Protein AF-A0A0P1BMW6-F1 (afdb_monomer_lite)

Radius of gyration: 20.4 Å; chains: 1; bounding box: 78×38×34 Å

Foldseek 3Di:
DDPDDDDPPDPDDPPPPDPVVLDDDPPDDPQKFKWKQLQWPPPQLQQALVSVLVQQQVLLCVVAVDDDWPFDWAFSDDPDRRTGMTTGFTWYADPVGDIDTCRVVSCCPRGNTDGDD

Secondary structure (DSSP, 8-state):
----------------------PPPTT--TT-EEEEGGG-SSTTTTS-HHHHHHHHHHHHHHH--SS-EEEEEEEEEEEETTEEEEEEEEEEE-TTS-EEE-HHHIIIIII-PEE--

Structure (mmCIF, N/CA/C/O backbone):
data_AF-A0A0P1BMW6-F1
#
_entry.id   AF-A0A0P1BMW6-F1
#
loop_
_atom_site.group_PDB
_atom_site.id
_atom_site.type_symbol
_atom_site.label_atom_id
_atom_site.label_alt_id
_atom_site.label_comp_id
_atom_site.label_asym_id
_atom_site.label_entity_id
_atom_site.label_seq_id
_atom_site.pdbx_PDB_ins_code
_atom_site.Cartn_x
_atom_site.Cartn_y
_atom_site.Cartn_z
_atom_site.occupancy
_atom_site.B_iso_or_equiv
_atom_site.auth_seq_id
_atom_site.auth_comp_id
_atom_site.auth_asym_id
_atom_site.auth_atom_id
_atom_site.pdbx_PDB_model_num
ATOM 1 N N . MET A 1 1 ? 59.951 -27.452 -7.458 1.00 38.84 1 MET A N 1
ATOM 2 C CA . MET A 1 1 ? 59.338 -26.716 -6.331 1.00 38.84 1 ME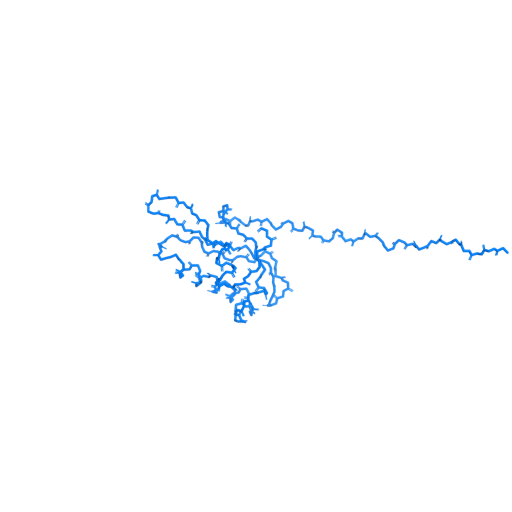T A CA 1
ATOM 3 C C . MET A 1 1 ? 57.899 -26.425 -6.717 1.00 38.84 1 MET A C 1
ATOM 5 O O . MET A 1 1 ? 57.675 -25.921 -7.809 1.00 38.84 1 MET A O 1
ATOM 9 N N . VAL A 1 2 ? 56.946 -26.876 -5.904 1.00 35.75 2 VAL A N 1
ATOM 10 C CA . VAL A 1 2 ? 55.501 -26.823 -6.176 1.00 35.75 2 VAL A CA 1
ATOM 11 C C . VAL A 1 2 ? 55.023 -25.376 -6.011 1.00 35.75 2 VAL A C 1
ATOM 13 O O . VAL A 1 2 ? 55.180 -24.821 -4.929 1.00 35.75 2 VAL A O 1
ATOM 16 N N . SER A 1 3 ? 54.469 -24.760 -7.060 1.00 36.59 3 SER A N 1
ATOM 17 C CA . SER A 1 3 ? 53.842 -23.432 -6.968 1.00 36.59 3 SER A CA 1
ATOM 18 C C . SER A 1 3 ? 52.327 -23.590 -6.970 1.00 36.59 3 SER A C 1
ATOM 20 O O . SER A 1 3 ? 51.667 -23.548 -8.004 1.00 36.59 3 SER A O 1
ATOM 22 N N . ALA A 1 4 ? 51.802 -23.852 -5.780 1.00 48.12 4 ALA A N 1
ATOM 23 C CA . ALA A 1 4 ? 50.389 -23.784 -5.456 1.00 48.12 4 ALA A CA 1
ATOM 24 C C . ALA A 1 4 ? 50.274 -23.094 -4.095 1.00 48.12 4 ALA A C 1
ATOM 26 O O . ALA A 1 4 ? 50.148 -23.737 -3.061 1.00 48.12 4 ALA A O 1
ATOM 27 N N . PHE A 1 5 ? 50.379 -21.771 -4.099 1.00 47.75 5 PHE A N 1
ATOM 28 C CA . PHE A 1 5 ? 49.927 -20.928 -2.998 1.00 47.75 5 PHE A CA 1
ATOM 29 C C . PHE A 1 5 ? 49.172 -19.775 -3.656 1.00 47.75 5 PHE A C 1
ATOM 31 O O . PHE A 1 5 ? 49.755 -18.884 -4.256 1.00 47.75 5 PHE A O 1
ATOM 38 N N . ASN A 1 6 ? 47.864 -19.958 -3.828 1.00 45.34 6 ASN A N 1
ATOM 39 C CA . ASN A 1 6 ? 46.896 -19.333 -2.933 1.00 45.34 6 ASN A CA 1
ATOM 40 C C . ASN A 1 6 ? 47.104 -17.827 -2.866 1.00 45.34 6 ASN A C 1
ATOM 42 O O . ASN A 1 6 ? 47.895 -17.361 -2.060 1.00 45.34 6 ASN A O 1
ATOM 46 N N . LEU A 1 7 ? 46.342 -17.093 -3.669 1.00 46.25 7 LEU A N 1
ATOM 47 C CA . LEU A 1 7 ? 45.669 -15.880 -3.218 1.00 46.25 7 LEU A CA 1
ATOM 48 C C . LEU A 1 7 ? 44.661 -15.496 -4.297 1.00 46.25 7 LEU A C 1
ATOM 50 O O . LEU A 1 7 ? 44.868 -14.615 -5.126 1.00 46.25 7 LEU A O 1
ATOM 54 N N . ALA A 1 8 ? 43.542 -16.223 -4.262 1.00 46.91 8 ALA A N 1
ATOM 55 C CA . ALA A 1 8 ? 42.252 -15.663 -4.610 1.00 46.91 8 ALA A CA 1
ATOM 56 C C . ALA A 1 8 ? 42.098 -14.369 -3.798 1.00 46.91 8 ALA A C 1
ATOM 58 O O . ALA A 1 8 ? 41.742 -14.392 -2.620 1.00 46.91 8 ALA A O 1
ATOM 59 N N . PHE A 1 9 ? 42.471 -13.247 -4.408 1.00 44.28 9 PHE A N 1
ATOM 60 C CA . PHE A 1 9 ? 42.327 -11.925 -3.824 1.00 44.28 9 PHE A CA 1
ATOM 61 C C . PHE A 1 9 ? 40.845 -11.559 -3.898 1.00 44.28 9 PHE A C 1
ATOM 63 O O . PHE A 1 9 ? 40.375 -10.933 -4.839 1.00 44.28 9 PHE A O 1
ATOM 70 N N . ILE A 1 10 ? 40.108 -12.094 -2.927 1.00 51.06 10 ILE A N 1
ATOM 71 C CA . ILE A 1 10 ? 39.026 -11.432 -2.204 1.00 51.06 10 ILE A CA 1
ATOM 72 C C . ILE A 1 10 ? 38.124 -10.592 -3.125 1.00 51.06 10 ILE A C 1
ATOM 74 O O . ILE A 1 10 ? 38.086 -9.366 -3.073 1.00 51.06 10 ILE A O 1
ATOM 78 N N . LEU A 1 11 ? 37.324 -11.294 -3.929 1.00 46.56 11 LEU A N 1
ATOM 79 C CA . LEU A 1 11 ? 35.964 -10.864 -4.245 1.00 46.56 11 LEU A CA 1
ATOM 80 C C . LEU A 1 11 ? 35.178 -10.889 -2.934 1.00 46.56 11 LEU A C 1
ATOM 82 O O . LEU A 1 11 ? 34.524 -11.879 -2.620 1.00 46.56 11 LEU A O 1
ATOM 86 N N . CYS A 1 12 ? 35.305 -9.854 -2.109 1.00 44.59 12 CYS A N 1
ATOM 87 C CA . CYS A 1 12 ? 34.460 -9.754 -0.935 1.00 44.59 12 CYS A CA 1
ATOM 88 C C . CYS A 1 12 ? 34.256 -8.300 -0.511 1.00 44.59 12 CYS A C 1
ATOM 90 O O . CYS A 1 12 ? 35.176 -7.607 -0.090 1.00 44.59 12 CYS A O 1
ATOM 92 N N . VAL A 1 13 ? 32.978 -7.931 -0.540 1.00 48.88 13 VAL A N 1
ATOM 93 C CA . VAL A 1 13 ? 32.347 -6.929 0.318 1.00 48.88 13 VAL A CA 1
ATOM 94 C C . VAL A 1 13 ? 32.550 -5.463 -0.069 1.00 48.88 13 VAL A C 1
ATOM 96 O O . VAL A 1 13 ? 33.084 -4.660 0.686 1.00 48.88 13 VAL A O 1
ATOM 99 N N . VAL A 1 14 ? 31.940 -5.068 -1.188 1.00 43.38 14 VAL A N 1
ATOM 100 C CA . VAL A 1 14 ? 31.271 -3.756 -1.245 1.00 43.38 14 VAL A CA 1
ATOM 101 C C . VAL A 1 14 ? 29.831 -3.964 -1.699 1.00 43.38 14 VAL A C 1
ATOM 103 O O . VAL A 1 14 ? 29.429 -3.604 -2.796 1.00 43.38 14 VAL A O 1
ATOM 106 N N . SER A 1 15 ? 29.040 -4.599 -0.842 1.00 41.88 15 SER A N 1
ATOM 107 C CA . SER A 1 15 ? 27.580 -4.607 -0.963 1.00 41.88 15 SER A CA 1
ATOM 108 C C . SER A 1 15 ? 26.931 -4.172 0.350 1.00 41.88 15 SER A C 1
ATOM 110 O O . SER A 1 15 ? 25.901 -4.683 0.761 1.00 41.88 15 SER A O 1
ATOM 112 N N . VAL A 1 16 ? 27.495 -3.139 0.982 1.00 48.62 16 VAL A N 1
ATOM 113 C CA . VAL A 1 16 ? 26.714 -2.203 1.810 1.00 48.62 16 VAL A CA 1
ATOM 114 C C . VAL A 1 16 ? 26.064 -1.153 0.901 1.00 48.62 16 VAL A C 1
ATOM 116 O O . VAL A 1 16 ? 26.174 0.050 1.109 1.00 48.62 16 VAL A O 1
ATOM 119 N N . ALA A 1 17 ? 25.409 -1.611 -0.166 1.00 37.91 17 ALA A N 1
ATOM 120 C CA . ALA A 1 17 ? 24.548 -0.772 -0.978 1.00 37.91 17 ALA A CA 1
ATOM 121 C C . ALA A 1 17 ? 23.143 -0.866 -0.379 1.00 37.91 17 ALA A C 1
ATOM 123 O O . ALA A 1 17 ? 22.381 -1.780 -0.666 1.00 37.91 17 ALA A O 1
ATOM 124 N N . GLN A 1 18 ? 22.854 0.095 0.498 1.00 39.59 18 GLN A N 1
ATOM 125 C CA . GLN A 1 18 ? 21.503 0.553 0.806 1.00 39.59 18 GLN A CA 1
ATOM 126 C C . GLN A 1 18 ? 20.570 -0.488 1.440 1.00 39.59 18 GLN A C 1
ATOM 128 O O . GLN A 1 18 ? 19.511 -0.814 0.914 1.00 39.59 18 GLN A O 1
ATOM 133 N N . ALA A 1 19 ? 20.822 -0.791 2.713 1.00 40.16 19 ALA A N 1
ATOM 134 C CA . ALA A 1 19 ? 19.709 -0.766 3.660 1.00 40.16 19 ALA A CA 1
ATOM 135 C C . ALA A 1 19 ? 19.260 0.701 3.828 1.00 40.16 19 ALA A C 1
ATOM 137 O O . ALA A 1 19 ? 19.453 1.309 4.880 1.00 40.16 19 ALA A O 1
ATOM 138 N N . ALA A 1 20 ? 18.729 1.312 2.761 1.00 49.66 20 ALA A N 1
ATOM 139 C CA . ALA A 1 20 ? 17.909 2.502 2.893 1.00 49.66 20 ALA A CA 1
ATOM 140 C C . ALA A 1 20 ? 16.710 2.034 3.708 1.00 49.66 20 ALA A C 1
ATOM 142 O O . ALA A 1 20 ? 15.818 1.367 3.196 1.00 49.66 20 ALA A O 1
ATOM 143 N N . THR A 1 21 ? 16.779 2.236 5.021 1.00 56.47 21 THR A N 1
ATOM 144 C CA . THR A 1 21 ? 15.722 1.828 5.933 1.00 56.47 21 THR A CA 1
ATOM 145 C C . THR A 1 21 ? 14.472 2.526 5.432 1.00 56.47 21 THR A C 1
ATOM 147 O O . THR A 1 21 ? 14.429 3.757 5.448 1.00 56.47 21 THR A O 1
ATOM 150 N N . TYR A 1 22 ? 13.517 1.763 4.903 1.00 67.00 22 TYR A N 1
ATOM 151 C CA . TYR A 1 22 ? 12.237 2.268 4.434 1.00 67.00 22 TYR A CA 1
ATOM 152 C C . TYR A 1 22 ? 11.563 2.934 5.635 1.00 67.00 22 TYR A C 1
ATOM 154 O O . TYR A 1 22 ? 10.927 2.278 6.452 1.00 67.00 22 TYR A O 1
ATOM 162 N N . LYS A 1 23 ? 11.804 4.231 5.841 1.00 74.81 23 LYS A N 1
ATOM 163 C CA . LYS A 1 23 ? 11.200 4.975 6.942 1.00 74.81 23 LYS A CA 1
ATOM 164 C C . LYS A 1 23 ? 9.786 5.313 6.516 1.00 74.81 23 LYS A C 1
ATOM 166 O O . LYS A 1 23 ? 9.591 5.896 5.453 1.00 74.81 23 LYS A O 1
ATOM 171 N N . LYS A 1 24 ? 8.820 4.957 7.358 1.00 80.69 24 LYS A N 1
ATOM 172 C CA . LYS A 1 24 ? 7.418 5.308 7.157 1.00 80.69 24 LYS A CA 1
ATOM 173 C C . LYS A 1 24 ? 7.265 6.834 7.024 1.00 80.69 24 LYS A C 1
ATOM 175 O O . LYS A 1 24 ? 7.691 7.545 7.941 1.00 80.69 24 LYS A O 1
ATOM 180 N N . PRO A 1 25 ? 6.705 7.348 5.912 1.00 75.88 25 PRO A N 1
ATOM 181 C CA . PRO A 1 25 ? 6.473 8.774 5.721 1.00 75.88 25 PRO A CA 1
ATOM 182 C C . PRO A 1 25 ? 5.552 9.360 6.795 1.00 75.88 25 PRO A C 1
ATOM 184 O O . PRO A 1 25 ? 4.744 8.656 7.406 1.00 75.88 25 PRO A O 1
ATOM 187 N N . GLN A 1 26 ? 5.647 10.672 7.007 1.00 73.06 26 GLN A N 1
ATOM 188 C CA . GLN A 1 26 ? 4.684 11.383 7.848 1.00 73.06 26 GLN A CA 1
ATOM 189 C C . GLN A 1 26 ? 3.279 11.290 7.230 1.00 73.06 26 GLN A C 1
ATOM 191 O O . GLN A 1 26 ? 3.133 11.398 6.016 1.00 73.06 26 GLN A O 1
ATOM 196 N N . GLY A 1 27 ? 2.256 11.091 8.065 1.00 71.69 27 GLY A N 1
ATOM 197 C CA . GLY A 1 27 ? 0.852 10.978 7.640 1.00 71.69 27 GLY A CA 1
ATOM 198 C C . GLY A 1 27 ? 0.269 9.565 7.727 1.00 71.69 27 GLY A C 1
ATOM 199 O O . GLY A 1 27 ? -0.944 9.429 7.844 1.00 71.69 27 GLY A O 1
ATOM 200 N N . PHE A 1 28 ? 1.116 8.535 7.768 1.00 77.81 28 PHE A N 1
ATOM 201 C CA . PHE A 1 28 ? 0.696 7.163 8.049 1.00 77.81 28 PHE A CA 1
ATOM 202 C C . PHE A 1 28 ? 0.507 6.917 9.554 1.00 77.81 28 PHE A C 1
ATOM 204 O O . PHE A 1 28 ? 1.278 7.425 10.377 1.00 77.81 28 PHE A O 1
ATOM 211 N N . THR A 1 29 ? -0.460 6.080 9.932 1.00 84.12 29 THR A N 1
ATOM 212 C CA . THR A 1 29 ? -0.595 5.592 11.312 1.00 84.12 29 THR A CA 1
ATOM 213 C C . THR A 1 29 ? 0.368 4.435 11.584 1.00 84.12 29 THR A C 1
ATOM 215 O O . THR A 1 29 ? 1.164 4.029 10.735 1.00 84.12 29 THR A O 1
ATOM 218 N N . GLU A 1 30 ? 0.352 3.884 12.798 1.00 83.88 30 GLU A N 1
ATOM 219 C CA . GLU A 1 30 ? 1.095 2.663 13.146 1.00 83.88 30 GLU A CA 1
ATOM 220 C C . GLU A 1 30 ? 0.697 1.423 12.329 1.00 83.88 30 GLU A C 1
ATOM 222 O O . GLU A 1 30 ? 1.469 0.475 12.282 1.00 83.88 30 GLU A O 1
ATOM 227 N N . ASN A 1 31 ? -0.442 1.466 11.631 1.00 84.94 31 ASN A N 1
ATOM 228 C CA . ASN A 1 31 ? -1.027 0.348 10.886 1.00 84.94 31 ASN A CA 1
ATOM 229 C C . ASN A 1 31 ? -0.587 0.239 9.418 1.00 84.94 31 ASN A C 1
ATOM 231 O O . ASN A 1 31 ? -1.049 -0.657 8.702 1.00 84.94 31 ASN A O 1
ATOM 235 N N . ALA A 1 32 ? 0.240 1.173 8.951 1.00 86.94 32 ALA A N 1
ATOM 236 C CA . ALA A 1 32 ? 0.788 1.123 7.607 1.00 86.94 32 ALA A CA 1
ATOM 237 C C . ALA A 1 32 ? 1.781 -0.028 7.462 1.00 86.94 32 ALA A C 1
ATOM 239 O O . ALA A 1 32 ? 2.526 -0.334 8.393 1.00 86.94 32 ALA A O 1
ATOM 240 N N . ILE A 1 33 ? 1.815 -0.608 6.272 1.00 89.31 33 ILE A N 1
ATOM 241 C CA . ILE A 1 33 ? 2.699 -1.709 5.900 1.00 89.31 33 ILE A CA 1
ATOM 242 C C . ILE A 1 33 ? 3.520 -1.318 4.678 1.00 89.31 33 ILE A C 1
ATOM 244 O O . ILE A 1 33 ? 3.092 -0.488 3.872 1.00 89.31 33 ILE A O 1
ATOM 248 N N . LEU A 1 34 ? 4.688 -1.924 4.515 1.00 89.25 34 LEU A N 1
ATOM 249 C CA . LEU A 1 34 ? 5.463 -1.803 3.294 1.00 89.25 34 LEU A CA 1
ATOM 250 C C . LEU A 1 34 ? 5.059 -2.922 2.332 1.00 89.25 34 LEU A C 1
ATOM 252 O O . LEU A 1 34 ? 5.105 -4.102 2.679 1.00 89.25 34 LEU A O 1
ATOM 256 N N . VAL A 1 35 ? 4.693 -2.557 1.107 1.00 90.19 35 VAL A N 1
ATOM 257 C CA . VAL A 1 35 ? 4.294 -3.497 0.058 1.00 90.19 35 VAL A CA 1
ATOM 258 C C . VAL A 1 35 ? 5.153 -3.352 -1.189 1.00 90.19 35 VAL A C 1
ATOM 260 O O . VAL A 1 35 ? 5.622 -2.261 -1.523 1.00 90.19 35 VAL A O 1
ATOM 263 N N . LYS A 1 36 ? 5.317 -4.451 -1.923 1.00 89.88 36 LYS A N 1
ATOM 264 C CA . LYS A 1 36 ? 5.877 -4.452 -3.275 1.00 89.88 36 LYS A CA 1
ATOM 265 C C . LYS A 1 36 ? 4.742 -4.553 -4.290 1.00 89.88 36 LYS A C 1
ATOM 267 O O . LYS A 1 36 ? 4.042 -5.557 -4.334 1.00 89.88 36 LYS A O 1
ATOM 272 N N . TRP A 1 37 ? 4.554 -3.532 -5.124 1.00 84.50 37 TRP A N 1
ATOM 273 C CA . TRP A 1 37 ? 3.387 -3.462 -6.018 1.00 84.50 37 TRP A CA 1
ATOM 274 C C . TRP A 1 37 ? 3.572 -4.194 -7.358 1.00 84.50 37 TRP A C 1
ATOM 276 O O . TRP A 1 37 ? 2.592 -4.480 -8.041 1.00 84.50 37 TRP A O 1
ATOM 286 N N . THR A 1 38 ? 4.801 -4.596 -7.717 1.00 84.19 38 THR A N 1
ATOM 287 C CA . THR A 1 38 ? 5.056 -5.459 -8.895 1.00 84.19 38 THR A CA 1
ATOM 288 C C . THR A 1 38 ? 4.334 -6.797 -8.822 1.00 84.19 38 THR A C 1
ATOM 290 O O . THR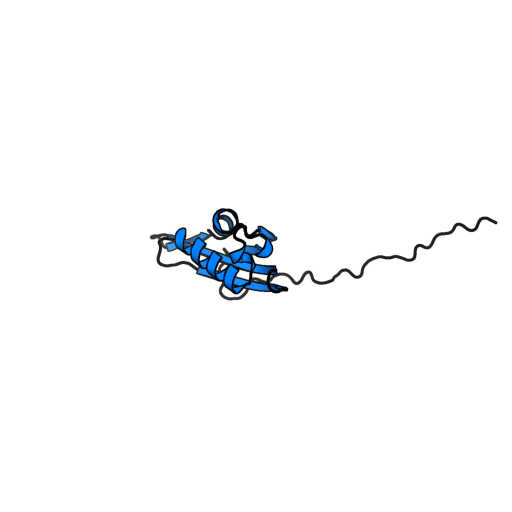 A 1 38 ? 4.139 -7.452 -9.846 1.00 84.19 38 THR A O 1
ATOM 293 N N . THR A 1 39 ? 4.036 -7.251 -7.603 1.00 80.88 39 THR A N 1
ATOM 294 C CA . THR A 1 39 ? 3.477 -8.576 -7.347 1.00 80.88 39 THR A CA 1
ATOM 295 C C . THR A 1 39 ? 1.955 -8.601 -7.404 1.00 80.88 39 THR A C 1
ATOM 297 O O . THR A 1 39 ? 1.394 -9.691 -7.370 1.00 80.88 39 THR A O 1
ATOM 300 N N . ALA A 1 40 ? 1.308 -7.446 -7.607 1.00 81.69 40 ALA A N 1
ATOM 301 C CA . ALA A 1 40 ? -0.137 -7.362 -7.765 1.00 81.69 40 ALA A CA 1
ATOM 302 C C . ALA A 1 40 ? -0.655 -8.294 -8.880 1.00 81.69 40 ALA A C 1
ATOM 304 O O . ALA A 1 40 ? -0.054 -8.396 -9.958 1.00 81.69 40 ALA A O 1
ATOM 305 N N . GLN A 1 41 ? -1.784 -8.964 -8.618 1.00 76.69 41 GLN A N 1
ATOM 306 C CA . GLN A 1 41 ? -2.380 -9.951 -9.529 1.00 76.69 41 GLN A CA 1
ATOM 307 C C . GLN A 1 41 ? -3.011 -9.278 -10.750 1.00 76.69 41 GLN A C 1
ATOM 309 O O . GLN A 1 41 ? -2.837 -9.748 -11.878 1.00 76.69 41 GLN A O 1
ATOM 314 N N . ASP A 1 42 ? -3.737 -8.178 -10.536 1.00 82.62 42 ASP A N 1
ATOM 315 C CA . ASP A 1 42 ? -4.278 -7.394 -11.637 1.00 82.62 42 ASP A CA 1
ATOM 316 C C . ASP A 1 42 ? -3.126 -6.669 -12.335 1.00 82.62 42 ASP A C 1
ATOM 318 O O . ASP A 1 42 ? -2.426 -5.816 -11.778 1.00 82.62 42 ASP A O 1
ATOM 322 N N . THR A 1 43 ? -2.938 -7.029 -13.603 1.00 84.25 43 THR A N 1
ATOM 323 C CA . THR A 1 43 ? -1.889 -6.471 -14.444 1.00 84.25 43 THR A CA 1
ATOM 324 C C . THR A 1 43 ? -2.016 -4.966 -14.592 1.00 84.25 43 THR A C 1
ATOM 326 O O . THR A 1 43 ? -0.986 -4.335 -14.805 1.00 84.25 43 THR A O 1
ATOM 329 N N . LYS A 1 44 ? -3.217 -4.391 -14.424 1.00 86.12 44 LYS A N 1
ATOM 330 C CA . LYS A 1 44 ? -3.465 -2.946 -14.409 1.00 86.12 44 LYS A CA 1
ATOM 331 C C . LYS A 1 44 ? -2.876 -2.273 -13.177 1.00 86.12 44 LYS A C 1
ATOM 333 O O . LYS A 1 44 ? -2.326 -1.187 -13.312 1.00 86.12 44 LYS A O 1
ATOM 338 N N . CYS A 1 45 ? -2.910 -2.925 -12.017 1.00 85.50 45 CYS A N 1
ATOM 339 C CA . CYS A 1 45 ? -2.382 -2.371 -10.768 1.00 85.50 45 CYS A CA 1
ATOM 340 C C . CYS A 1 45 ? -0.855 -2.264 -10.762 1.00 85.50 45 CYS A C 1
ATOM 342 O O . CYS A 1 45 ? -0.302 -1.481 -10.002 1.00 85.50 45 CYS A O 1
ATOM 344 N N . ARG A 1 46 ? -0.163 -3.013 -11.631 1.00 85.25 46 ARG A N 1
ATOM 345 C CA . ARG A 1 46 ? 1.302 -2.978 -11.755 1.00 85.25 46 ARG A CA 1
ATOM 346 C C . ARG A 1 46 ? 1.835 -2.216 -12.974 1.00 85.25 46 ARG A C 1
ATOM 348 O O . ARG A 1 46 ? 2.997 -2.391 -13.325 1.00 85.25 46 ARG A O 1
ATOM 355 N N . ILE A 1 47 ? 1.016 -1.387 -13.627 1.00 84.69 47 ILE A N 1
ATOM 356 C CA . ILE A 1 47 ? 1.443 -0.564 -14.784 1.00 84.69 47 ILE A CA 1
ATOM 357 C C . ILE A 1 47 ? 2.122 0.740 -14.346 1.00 84.69 47 ILE A C 1
ATOM 359 O O . ILE A 1 47 ? 2.877 1.343 -15.101 1.00 84.69 47 ILE A O 1
ATOM 363 N N . SER A 1 48 ? 1.796 1.236 -13.157 1.00 86.69 48 SER A N 1
ATOM 364 C CA . SER A 1 48 ? 2.405 2.434 -12.587 1.00 86.69 48 SER A CA 1
ATOM 365 C C . SER A 1 48 ? 2.072 2.538 -11.111 1.00 86.69 48 SER A C 1
ATOM 367 O O . SER A 1 48 ? 1.102 1.939 -10.644 1.00 86.69 48 SER A O 1
ATOM 369 N N . VAL A 1 49 ? 2.823 3.370 -10.390 1.00 84.12 49 VAL A N 1
ATOM 370 C CA . VAL A 1 49 ? 2.479 3.730 -9.011 1.00 84.12 49 VAL A CA 1
ATOM 371 C C . VAL A 1 49 ? 1.078 4.342 -8.913 1.00 84.12 49 VAL A C 1
ATOM 373 O O . VAL A 1 49 ? 0.339 4.028 -7.988 1.00 84.12 49 VAL A O 1
ATOM 376 N N . ALA A 1 50 ? 0.667 5.143 -9.901 1.00 86.94 50 ALA A N 1
ATOM 377 C CA . ALA A 1 50 ? -0.672 5.724 -9.938 1.00 86.94 50 ALA A CA 1
ATOM 378 C C . ALA A 1 50 ? -1.757 4.650 -10.112 1.00 86.94 50 ALA A C 1
ATOM 380 O O . ALA A 1 50 ? -2.817 4.738 -9.504 1.00 86.94 50 ALA A O 1
ATOM 381 N N . ALA A 1 51 ? -1.505 3.612 -10.913 1.00 88.25 51 ALA A N 1
ATOM 382 C CA . ALA A 1 51 ? -2.450 2.512 -11.062 1.00 88.25 51 ALA A CA 1
ATOM 383 C C . ALA A 1 51 ? -2.507 1.627 -9.804 1.00 88.25 51 ALA A C 1
ATOM 385 O O . ALA A 1 51 ? -3.594 1.216 -9.397 1.00 88.25 51 ALA A O 1
ATOM 386 N N . ALA A 1 52 ? -1.359 1.389 -9.163 1.00 87.31 52 ALA A N 1
ATOM 387 C CA . ALA A 1 52 ? -1.271 0.701 -7.877 1.00 87.31 52 ALA A CA 1
ATOM 388 C C . ALA A 1 52 ? -2.072 1.440 -6.794 1.00 87.31 52 ALA A C 1
ATOM 390 O O . ALA A 1 52 ? -2.848 0.813 -6.075 1.00 87.31 52 ALA A O 1
ATOM 391 N N . ASP A 1 53 ? -1.936 2.768 -6.734 1.00 88.19 53 ASP A N 1
ATOM 392 C CA . ASP A 1 53 ? -2.696 3.645 -5.842 1.00 88.19 53 ASP A CA 1
ATOM 393 C C . ASP A 1 53 ? -4.207 3.529 -6.084 1.00 88.19 53 ASP A C 1
ATOM 395 O O . ASP A 1 53 ? -4.957 3.265 -5.153 1.00 88.19 53 ASP A O 1
ATOM 399 N N . GLN A 1 54 ? -4.675 3.599 -7.334 1.00 89.19 54 GLN A N 1
ATOM 400 C CA . GLN A 1 54 ? -6.108 3.448 -7.626 1.00 89.19 54 GLN A CA 1
ATOM 401 C C . GLN A 1 54 ? -6.660 2.068 -7.238 1.00 89.19 54 GLN A C 1
ATOM 403 O O . GLN A 1 54 ? -7.772 1.973 -6.711 1.00 89.19 54 GLN A O 1
ATOM 408 N N . CYS A 1 55 ? -5.899 0.996 -7.469 1.00 89.44 55 CYS A N 1
ATOM 409 C CA . CYS A 1 55 ? -6.297 -0.346 -7.046 1.00 89.44 55 CYS A CA 1
ATOM 410 C C . CYS A 1 55 ? -6.367 -0.478 -5.524 1.00 89.44 55 CYS A C 1
ATOM 412 O O . CYS A 1 55 ? -7.332 -1.039 -5.003 1.00 89.44 55 CYS A O 1
ATOM 414 N N . TRP A 1 56 ? -5.379 0.077 -4.820 1.00 89.81 56 TRP A N 1
ATOM 415 C CA . TRP A 1 56 ? -5.363 0.150 -3.362 1.00 89.81 56 TRP A CA 1
ATOM 416 C C . TRP A 1 56 ? -6.570 0.924 -2.833 1.00 89.81 56 TRP A C 1
ATOM 418 O O . TRP A 1 56 ? -7.329 0.415 -2.003 1.00 89.81 56 TRP A O 1
ATOM 428 N N . LEU A 1 57 ? -6.804 2.115 -3.394 1.00 87.94 57 LEU A N 1
ATOM 429 C CA . LEU A 1 57 ? -7.906 2.987 -3.021 1.00 87.94 57 LEU A CA 1
ATOM 430 C C . LEU A 1 57 ? -9.246 2.263 -3.146 1.00 87.94 57 LEU A C 1
ATOM 432 O O . LEU A 1 57 ? -10.056 2.281 -2.213 1.00 87.94 57 LEU A O 1
ATOM 436 N N . LYS A 1 58 ? -9.454 1.592 -4.283 1.00 88.50 58 LYS A N 1
ATOM 437 C CA . LYS A 1 58 ? -10.666 0.827 -4.561 1.00 88.50 58 LYS A CA 1
ATOM 438 C C . LYS A 1 58 ? -10.839 -0.333 -3.578 1.00 88.50 58 LYS A C 1
ATOM 440 O O . LYS A 1 58 ? -11.882 -0.416 -2.935 1.00 88.50 58 LYS A O 1
ATOM 445 N N . ALA A 1 59 ? -9.834 -1.197 -3.446 1.00 88.38 59 ALA A N 1
ATOM 446 C CA . ALA A 1 59 ? -9.907 -2.387 -2.600 1.00 88.38 59 ALA A CA 1
ATOM 447 C C . ALA A 1 59 ? -10.172 -2.030 -1.131 1.00 88.38 59 ALA A C 1
ATOM 449 O O . ALA A 1 59 ? -11.062 -2.583 -0.485 1.00 88.38 59 ALA A O 1
ATOM 450 N N . CYS A 1 60 ? -9.457 -1.029 -0.624 1.00 86.81 60 CYS A N 1
ATOM 451 C CA . CYS A 1 60 ? -9.644 -0.560 0.736 1.00 86.81 60 CYS A CA 1
ATOM 452 C C . CYS A 1 60 ? -11.044 0.054 0.954 1.00 86.81 60 CYS A C 1
ATOM 454 O O . CYS A 1 60 ? -11.676 -0.212 1.979 1.00 86.81 60 CYS A O 1
ATOM 456 N N . SER A 1 61 ? -11.581 0.799 -0.021 1.00 84.44 61 SER A N 1
ATOM 457 C CA . SER A 1 61 ? -12.943 1.361 0.055 1.00 84.44 61 SER A CA 1
ATOM 458 C C . SER A 1 61 ? -14.035 0.284 0.010 1.00 84.44 61 SER A C 1
ATOM 460 O O . SER A 1 61 ? -15.025 0.388 0.731 1.00 84.44 61 SER A O 1
ATOM 462 N N . ASP A 1 62 ? -13.852 -0.777 -0.783 1.00 84.94 62 ASP A N 1
ATOM 463 C CA . ASP A 1 62 ? -14.803 -1.897 -0.861 1.00 84.94 62 ASP A CA 1
ATOM 464 C C . ASP A 1 62 ? -14.909 -2.642 0.488 1.00 84.94 62 ASP A C 1
ATOM 466 O O . ASP A 1 62 ? -15.996 -3.059 0.895 1.00 84.94 62 ASP A O 1
ATOM 470 N N . ARG A 1 63 ? -13.791 -2.774 1.219 1.00 78.75 63 ARG A N 1
ATOM 471 C CA . ARG A 1 63 ? -13.737 -3.415 2.549 1.00 78.75 63 ARG A CA 1
ATOM 472 C C . ARG A 1 63 ? -14.314 -2.551 3.661 1.00 78.75 63 ARG A C 1
ATOM 474 O O . ARG A 1 63 ? -14.828 -3.061 4.657 1.00 78.75 63 ARG A O 1
ATOM 481 N N . THR A 1 64 ? -14.191 -1.241 3.519 1.00 69.75 64 THR A N 1
ATOM 482 C CA . THR A 1 64 ? -14.518 -0.279 4.563 1.00 69.75 64 THR A CA 1
ATOM 483 C C . THR A 1 64 ? -15.705 0.551 4.111 1.00 69.75 64 THR A C 1
ATOM 485 O O . THR A 1 64 ? -15.581 1.692 3.693 1.00 69.75 64 THR A O 1
ATOM 488 N N . SER A 1 65 ? -16.917 0.006 4.241 1.00 62.53 65 SER A N 1
ATOM 489 C CA . SER A 1 65 ? -18.167 0.747 3.986 1.00 62.53 65 SER A CA 1
ATOM 490 C C . SER A 1 65 ? -18.404 1.923 4.968 1.00 62.53 65 SER A C 1
ATOM 492 O O . SER A 1 65 ? -19.544 2.315 5.208 1.00 62.53 65 SER A O 1
ATOM 494 N N . GLN A 1 66 ? -17.352 2.453 5.604 1.00 57.09 66 GLN A N 1
ATOM 495 C CA . GLN A 1 66 ? -17.375 3.460 6.661 1.00 57.09 66 GLN A CA 1
ATOM 496 C C . GLN A 1 66 ? -16.602 4.720 6.254 1.00 57.09 66 GLN A C 1
ATOM 498 O O . GLN A 1 66 ? -15.632 4.669 5.510 1.00 57.09 66 GLN A O 1
ATOM 503 N N . ALA A 1 67 ? -17.018 5.866 6.799 1.00 49.56 67 ALA A N 1
ATOM 504 C CA . ALA A 1 67 ? -16.580 7.203 6.384 1.00 49.56 67 ALA A CA 1
ATOM 505 C C . ALA A 1 67 ? -15.117 7.574 6.713 1.00 49.56 67 ALA A C 1
ATOM 507 O O . ALA A 1 67 ? -14.656 8.629 6.285 1.00 49.56 67 ALA A O 1
ATOM 508 N N . PHE A 1 68 ? -14.393 6.756 7.485 1.00 54.00 68 PHE A N 1
ATOM 509 C CA . PHE A 1 68 ? -13.024 7.055 7.913 1.00 54.00 68 PHE A CA 1
ATOM 510 C C . PHE A 1 68 ? -12.084 5.928 7.527 1.00 54.00 68 PHE A C 1
ATOM 512 O O . PHE A 1 68 ? -12.000 4.910 8.217 1.00 54.00 68 PHE A O 1
ATOM 519 N N . VAL A 1 69 ? -11.374 6.168 6.431 1.00 60.62 69 VAL A N 1
ATOM 520 C CA . VAL A 1 69 ? -10.384 5.263 5.872 1.00 60.62 69 VAL A CA 1
ATOM 521 C C . VAL A 1 69 ? -9.111 6.066 5.668 1.00 60.62 69 VAL A C 1
ATOM 523 O O . VAL A 1 69 ? -9.084 6.978 4.840 1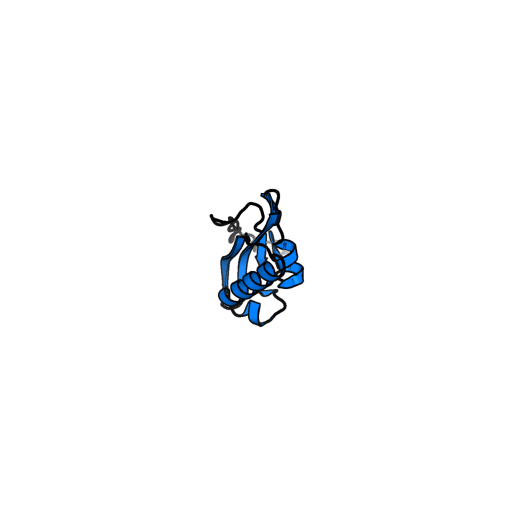.00 60.62 69 VAL A O 1
ATOM 526 N N . VAL A 1 70 ? -8.059 5.774 6.438 1.00 63.75 70 VAL A N 1
ATOM 527 C CA . VAL A 1 70 ? -6.719 6.176 5.988 1.00 63.75 70 VAL A CA 1
ATOM 528 C C . VAL A 1 70 ? -6.378 5.200 4.883 1.00 63.75 70 VAL A C 1
ATOM 530 O O . VAL A 1 70 ? -6.266 4.005 5.142 1.00 63.75 70 VAL A O 1
ATOM 533 N N . ASN A 1 71 ? -6.335 5.724 3.665 1.00 75.88 71 ASN A N 1
ATOM 534 C CA . ASN A 1 71 ? -6.169 4.969 2.440 1.00 75.88 71 ASN A CA 1
ATOM 535 C C . ASN A 1 71 ? -5.037 5.608 1.643 1.00 75.88 71 ASN A C 1
ATOM 537 O O . ASN A 1 71 ? -5.268 6.478 0.805 1.00 75.88 71 ASN A O 1
ATOM 541 N N . LEU A 1 72 ? -3.806 5.293 2.026 1.00 74.31 72 LEU A N 1
ATOM 542 C CA . LEU A 1 72 ? -2.617 5.942 1.487 1.00 74.31 72 LEU A CA 1
ATOM 543 C C . LEU A 1 72 ? -1.737 4.894 0.836 1.00 74.31 72 LEU A C 1
ATOM 545 O O . LEU A 1 72 ? -1.399 3.906 1.483 1.00 74.31 72 LEU A O 1
ATOM 549 N N . LEU A 1 73 ? -1.327 5.152 -0.403 1.00 78.69 73 LEU A N 1
ATOM 550 C CA . LEU A 1 73 ? -0.231 4.454 -1.051 1.00 78.69 73 LEU A CA 1
ATOM 551 C C . LEU A 1 73 ? 0.827 5.484 -1.451 1.00 78.69 73 LEU A C 1
ATOM 553 O O . LEU A 1 73 ? 0.583 6.359 -2.275 1.00 78.69 73 LEU A O 1
ATOM 557 N N . VAL A 1 74 ? 2.009 5.410 -0.839 1.00 81.69 74 VAL A N 1
ATOM 558 C CA . VAL A 1 74 ? 3.110 6.344 -1.118 1.00 81.69 74 VAL A CA 1
ATOM 559 C C . VAL A 1 74 ? 4.348 5.554 -1.528 1.00 81.69 74 VAL A C 1
ATOM 561 O O . VAL A 1 74 ? 4.839 4.750 -0.726 1.00 81.69 74 VAL A O 1
ATOM 564 N N . PRO A 1 75 ? 4.891 5.764 -2.744 1.00 78.38 75 PRO A N 1
ATOM 565 C CA . PRO A 1 75 ? 6.120 5.104 -3.155 1.00 78.38 75 PRO A CA 1
ATOM 566 C C . PRO A 1 75 ? 7.256 5.515 -2.219 1.00 78.38 75 PRO A C 1
ATOM 568 O O . PRO A 1 75 ? 7.479 6.694 -1.953 1.00 78.38 75 PRO A O 1
ATOM 571 N N . THR A 1 76 ? 7.984 4.527 -1.711 1.00 80.50 76 THR A N 1
ATOM 572 C CA . THR A 1 76 ? 9.225 4.770 -0.968 1.00 80.50 76 THR A CA 1
ATOM 573 C C . THR A 1 76 ? 10.420 4.738 -1.904 1.00 80.50 76 THR A C 1
ATOM 575 O O . THR A 1 76 ? 11.336 5.541 -1.763 1.00 80.50 76 THR A O 1
ATOM 578 N N . ILE A 1 77 ? 10.406 3.802 -2.858 1.00 83.44 77 ILE A N 1
ATOM 579 C CA . ILE A 1 77 ? 11.413 3.670 -3.910 1.00 83.44 77 ILE A CA 1
ATOM 580 C C . ILE A 1 77 ? 10.698 3.217 -5.181 1.00 83.44 77 ILE A C 1
ATOM 582 O O . ILE A 1 77 ? 10.046 2.170 -5.186 1.00 83.44 77 ILE A O 1
ATOM 586 N N . GLU A 1 78 ? 10.846 3.988 -6.254 1.00 79.06 78 GLU A N 1
ATOM 587 C CA . GLU A 1 78 ? 10.507 3.544 -7.603 1.00 79.06 78 GLU A CA 1
ATOM 588 C C . GLU A 1 78 ? 11.729 2.843 -8.213 1.00 79.06 78 GLU A C 1
ATOM 590 O O . GLU A 1 78 ? 12.805 3.426 -8.327 1.00 79.06 78 GLU A O 1
ATOM 595 N N . GLU A 1 79 ? 11.570 1.570 -8.575 1.00 81.81 79 GLU A N 1
ATOM 596 C CA . GLU A 1 79 ? 12.588 0.763 -9.269 1.00 81.81 79 GLU A CA 1
ATOM 597 C C . GLU A 1 79 ? 12.422 0.866 -10.802 1.00 81.81 79 GLU A C 1
ATOM 599 O O . GLU A 1 79 ? 13.304 0.468 -11.560 1.00 81.81 79 GLU A O 1
ATOM 604 N N . GLY A 1 80 ? 11.283 1.391 -11.269 1.00 80.12 80 GLY A N 1
ATOM 605 C CA . GLY A 1 80 ? 10.939 1.566 -12.677 1.00 80.12 80 GLY A CA 1
ATOM 606 C C . GLY A 1 80 ? 9.449 1.882 -12.870 1.00 80.12 80 GLY A C 1
ATOM 607 O O . GLY A 1 80 ? 8.699 1.925 -11.895 1.00 80.12 80 GLY A O 1
ATOM 608 N N . PRO A 1 81 ? 8.979 2.043 -14.123 1.00 69.38 81 PRO A N 1
ATOM 609 C CA . PRO A 1 81 ? 7.594 2.424 -14.407 1.00 69.38 81 PRO A CA 1
ATOM 610 C C . PRO A 1 81 ? 6.569 1.385 -13.945 1.00 69.38 81 PRO A C 1
ATOM 612 O O . PRO A 1 81 ? 5.426 1.748 -13.733 1.00 69.38 81 PRO A O 1
ATOM 615 N N . ASN A 1 82 ? 6.982 0.125 -13.764 1.00 77.75 82 ASN A N 1
ATOM 616 C CA . ASN A 1 82 ? 6.131 -1.003 -13.372 1.00 77.75 82 ASN A CA 1
ATOM 617 C C . ASN A 1 82 ? 6.606 -1.668 -12.067 1.00 77.75 82 ASN A C 1
ATOM 619 O O . ASN A 1 82 ? 6.212 -2.801 -11.791 1.00 77.75 82 ASN A O 1
ATOM 623 N N . SER A 1 83 ? 7.503 -1.024 -11.304 1.00 83.19 83 SER A N 1
ATOM 624 C CA . SER A 1 83 ? 8.068 -1.626 -10.099 1.00 83.19 83 SER A CA 1
ATOM 625 C C . SER A 1 83 ? 8.502 -0.664 -9.005 1.00 83.19 83 SER A C 1
ATOM 627 O O . SER A 1 83 ? 9.089 0.382 -9.266 1.00 83.19 83 SER A O 1
ATOM 629 N N . GLY A 1 84 ? 8.309 -1.078 -7.756 1.00 87.12 84 GLY A N 1
ATOM 630 C CA . GLY A 1 84 ? 8.813 -0.370 -6.590 1.00 87.12 84 GLY A CA 1
ATOM 631 C C . GLY A 1 84 ? 8.220 -0.887 -5.286 1.00 87.12 84 GLY A C 1
ATOM 632 O O . GLY A 1 84 ? 7.438 -1.843 -5.265 1.00 87.12 84 GLY A O 1
ATOM 633 N N . ASN A 1 85 ? 8.591 -0.209 -4.207 1.00 88.44 85 ASN A N 1
ATOM 634 C CA . ASN A 1 85 ? 8.115 -0.470 -2.853 1.00 88.44 85 ASN A CA 1
ATOM 635 C C . ASN A 1 85 ? 7.328 0.753 -2.380 1.00 88.44 85 ASN A C 1
ATOM 637 O O . ASN A 1 85 ? 7.783 1.886 -2.565 1.00 88.44 85 ASN A O 1
ATOM 641 N N . ALA A 1 86 ? 6.160 0.540 -1.787 1.00 88.25 86 ALA A N 1
ATOM 642 C CA . ALA A 1 86 ? 5.270 1.600 -1.334 1.00 88.25 86 ALA A CA 1
ATOM 643 C C . ALA A 1 86 ? 4.806 1.341 0.097 1.00 88.25 86 ALA A C 1
ATOM 645 O O . ALA A 1 86 ? 4.575 0.198 0.480 1.00 88.25 86 ALA A O 1
ATOM 646 N N . TRP A 1 87 ? 4.656 2.404 0.882 1.00 89.50 87 TRP A N 1
ATOM 647 C CA . TRP A 1 87 ? 3.890 2.327 2.118 1.00 89.50 87 TRP A CA 1
ATOM 648 C C . TRP A 1 87 ? 2.418 2.330 1.760 1.00 89.50 87 TRP A C 1
ATOM 650 O O . TRP A 1 87 ? 1.978 3.210 1.025 1.00 89.50 87 TRP A O 1
ATOM 660 N N . ALA A 1 88 ? 1.690 1.351 2.274 1.00 89.38 88 ALA A N 1
ATOM 661 C CA . ALA A 1 88 ? 0.274 1.171 2.049 1.00 89.38 88 ALA A CA 1
ATOM 662 C C . ALA A 1 88 ? -0.450 1.142 3.396 1.00 89.38 88 ALA A C 1
ATOM 664 O O . ALA A 1 88 ? -0.023 0.478 4.343 1.00 89.38 88 ALA A O 1
ATOM 665 N N . GLU A 1 89 ? -1.545 1.879 3.506 1.00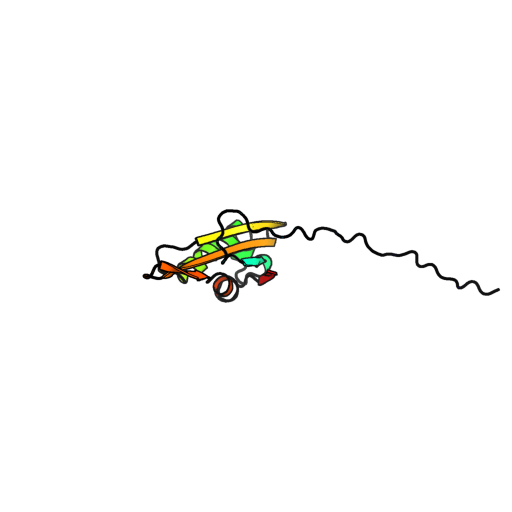 90.00 89 GLU A N 1
ATOM 666 C CA . GLU A 1 89 ? -2.388 1.872 4.693 1.00 90.00 89 GLU A CA 1
ATOM 667 C C . GLU A 1 89 ? -3.853 1.813 4.308 1.00 90.00 89 GLU A C 1
ATOM 669 O O . GLU A 1 89 ? -4.299 2.562 3.444 1.00 90.00 89 GLU A O 1
ATOM 674 N N . CYS A 1 90 ? -4.561 0.888 4.950 1.00 89.06 90 CYS A N 1
ATOM 675 C CA . CYS A 1 90 ? -6.000 0.756 4.932 1.00 89.06 90 CYS A CA 1
ATOM 676 C C . CYS A 1 90 ? -6.453 0.590 6.379 1.00 89.06 90 CYS A C 1
ATOM 678 O O . CYS A 1 90 ? -6.414 -0.504 6.942 1.00 89.06 90 CYS A O 1
ATOM 680 N N . THR A 1 91 ? -6.837 1.695 7.006 1.00 87.56 91 THR A N 1
ATOM 681 C CA . THR A 1 91 ? -7.198 1.717 8.424 1.00 87.56 91 THR A CA 1
ATOM 682 C C . THR A 1 91 ? -8.654 2.111 8.583 1.00 87.56 91 THR A C 1
ATOM 684 O O . THR A 1 91 ? -9.054 3.177 8.121 1.00 87.56 91 THR A O 1
ATOM 687 N N . ALA A 1 92 ? -9.427 1.285 9.286 1.00 83.12 92 ALA A N 1
ATOM 688 C CA . ALA A 1 92 ? -10.840 1.519 9.553 1.00 83.12 92 ALA A CA 1
ATOM 689 C C . ALA A 1 92 ? -11.083 1.871 11.023 1.00 83.12 92 ALA A C 1
ATOM 691 O O . ALA A 1 92 ? -10.344 1.468 11.925 1.00 83.12 92 ALA A O 1
ATOM 692 N N . LYS A 1 93 ? -12.160 2.614 11.280 1.00 79.56 93 LYS A N 1
ATOM 693 C CA . LYS A 1 93 ? -12.578 3.016 12.627 1.00 79.56 93 LYS A CA 1
ATOM 694 C C . LYS A 1 93 ? -13.959 2.454 12.926 1.00 79.56 93 LYS A C 1
ATOM 696 O O . LYS A 1 93 ? -14.867 2.605 12.130 1.00 79.56 93 LYS A O 1
ATOM 701 N N . THR A 1 94 ? -14.120 1.804 14.070 1.00 76.25 94 THR A N 1
ATOM 702 C CA . THR A 1 94 ? -15.424 1.324 14.557 1.00 76.25 94 THR A CA 1
ATOM 703 C C . THR A 1 94 ? -16.299 2.477 15.065 1.00 76.25 94 THR A C 1
ATOM 705 O O . THR A 1 94 ? -15.802 3.563 15.369 1.00 76.25 94 THR A O 1
ATOM 708 N N . SER A 1 95 ? -17.598 2.222 15.258 1.00 75.81 95 SER A N 1
ATOM 709 C CA . SER A 1 95 ? -18.543 3.184 15.853 1.00 75.81 95 SER A CA 1
ATOM 710 C C . SER A 1 95 ? -18.171 3.618 17.278 1.00 75.81 95 SER A C 1
ATOM 712 O O . SER A 1 95 ? -18.541 4.710 17.699 1.00 75.81 95 SER A O 1
ATOM 714 N N . THR A 1 96 ? -17.400 2.806 18.009 1.00 79.44 96 THR A N 1
ATOM 715 C CA . THR A 1 96 ? -16.873 3.128 19.349 1.00 79.44 96 THR A CA 1
ATOM 716 C C . THR A 1 96 ? -15.566 3.921 19.306 1.00 79.44 96 THR A C 1
ATOM 718 O O . THR A 1 96 ? -15.000 4.259 20.342 1.00 79.44 96 THR A O 1
ATOM 721 N N . GLY A 1 97 ? -15.066 4.221 18.106 1.00 76.88 97 GLY A N 1
ATOM 722 C CA . GLY A 1 97 ? -13.851 4.987 17.882 1.00 76.88 97 GLY A CA 1
ATOM 723 C C . GLY A 1 97 ? -12.558 4.175 17.906 1.00 76.88 97 GLY A C 1
ATOM 724 O O . GLY A 1 97 ? -11.495 4.760 17.709 1.00 76.88 97 GLY A O 1
ATOM 725 N N . LYS A 1 98 ? -12.632 2.850 18.090 1.00 81.19 98 LYS A N 1
ATOM 726 C CA . LYS A 1 98 ? -11.468 1.960 18.002 1.00 81.19 98 LYS A CA 1
ATOM 727 C C . LYS A 1 98 ? -11.025 1.804 16.550 1.00 81.19 98 LYS A C 1
ATOM 729 O O . LYS A 1 98 ? -11.842 1.449 15.699 1.00 81.19 98 LYS A O 1
ATOM 734 N N . THR A 1 99 ? -9.742 2.023 16.310 1.00 81.62 99 THR A N 1
ATOM 735 C CA . THR A 1 99 ? -9.080 1.887 15.012 1.00 81.62 99 THR A CA 1
ATOM 736 C C . THR A 1 99 ? -8.543 0.463 14.824 1.00 81.62 99 THR A C 1
ATOM 738 O O . THR A 1 99 ? -8.090 -0.148 15.793 1.00 81.62 99 THR A O 1
ATOM 741 N N . TYR A 1 100 ? -8.593 -0.078 13.608 1.00 82.38 100 TYR A N 1
ATOM 742 C CA . TYR A 1 100 ? -7.979 -1.362 13.258 1.00 82.38 100 TYR A CA 1
ATOM 743 C C . TYR A 1 100 ? -7.396 -1.330 11.841 1.00 82.38 100 TYR A C 1
ATOM 745 O O . TYR A 1 100 ? -7.923 -0.650 10.958 1.00 82.38 100 TYR A O 1
ATOM 753 N N . SER A 1 101 ? -6.298 -2.062 11.645 1.00 88.00 101 SER A N 1
ATOM 754 C CA . SER A 1 101 ? -5.647 -2.218 10.343 1.00 88.00 101 SER A CA 1
ATOM 755 C C . SER A 1 101 ? -6.347 -3.281 9.504 1.00 88.00 101 SER A C 1
ATOM 757 O O . SER A 1 101 ? -6.647 -4.366 10.001 1.00 88.00 101 SER A O 1
ATOM 759 N N . LEU A 1 102 ? -6.548 -2.975 8.228 1.00 86.69 102 LEU A N 1
ATOM 760 C CA . LEU A 1 102 ? -6.906 -3.912 7.164 1.00 86.69 102 LEU A CA 1
ATOM 761 C C . LEU A 1 102 ? -5.808 -3.991 6.098 1.00 86.69 102 LEU A C 1
ATOM 763 O O . LEU A 1 102 ? -5.950 -4.740 5.138 1.00 86.69 102 LEU A O 1
ATOM 767 N N . SER A 1 103 ? -4.718 -3.232 6.250 1.00 88.12 103 SER A N 1
ATOM 768 C CA . SER A 1 103 ? -3.702 -3.056 5.212 1.00 88.12 103 SER A CA 1
ATOM 769 C C . SER A 1 103 ? -3.124 -4.392 4.732 1.00 88.12 103 SER A C 1
ATOM 771 O O . SER A 1 103 ? -3.043 -4.618 3.532 1.00 88.12 103 SER A O 1
ATOM 773 N N . GLY A 1 104 ? -2.774 -5.302 5.650 1.00 85.44 104 GLY A N 1
ATOM 774 C CA . GLY A 1 104 ? -2.229 -6.619 5.285 1.00 85.44 104 GLY A CA 1
ATOM 775 C C . GLY A 1 104 ? -3.225 -7.461 4.494 1.00 85.44 104 GLY A C 1
ATOM 776 O O . GLY A 1 104 ? -2.906 -7.955 3.421 1.00 85.44 104 GLY A O 1
ATOM 777 N N . THR A 1 105 ? -4.465 -7.534 4.975 1.00 86.31 105 THR A N 1
ATOM 778 C CA . THR A 1 105 ? -5.533 -8.315 4.341 1.00 86.31 105 THR A CA 1
ATOM 779 C C . THR A 1 105 ? -5.899 -7.756 2.966 1.00 86.31 105 THR A C 1
ATOM 781 O O . THR A 1 105 ? -6.063 -8.517 2.024 1.00 86.31 105 THR A O 1
ATOM 784 N N . VAL A 1 106 ? -5.959 -6.427 2.816 1.00 87.19 106 VAL A N 1
ATOM 785 C CA . VAL A 1 106 ? -6.193 -5.769 1.518 1.00 87.19 106 VAL A CA 1
ATOM 786 C C . VAL A 1 106 ? -5.036 -6.017 0.552 1.00 87.19 106 VAL A C 1
ATOM 788 O O . VAL A 1 106 ? -5.256 -6.299 -0.628 1.00 87.19 106 VAL A O 1
ATOM 791 N N . ALA A 1 107 ? -3.798 -5.932 1.043 1.00 87.38 107 ALA A N 1
ATOM 792 C CA . ALA A 1 107 ? -2.622 -6.213 0.234 1.00 87.38 107 ALA A CA 1
ATOM 793 C C . ALA A 1 107 ? -2.633 -7.653 -0.282 1.00 87.38 107 ALA A C 1
ATOM 795 O O . ALA A 1 107 ? -2.427 -7.845 -1.473 1.00 87.38 107 ALA A O 1
ATOM 796 N N . GLU A 1 108 ? -2.905 -8.639 0.570 1.00 86.88 108 GLU A N 1
ATOM 797 C CA . GLU A 1 108 ? -2.792 -10.060 0.225 1.00 86.88 108 GLU A CA 1
ATOM 798 C C . GLU A 1 108 ? -4.014 -10.601 -0.528 1.00 86.88 108 GLU A C 1
ATOM 800 O O . GLU A 1 108 ? -3.840 -11.300 -1.527 1.00 86.88 108 GLU A O 1
ATOM 805 N N . ASP A 1 109 ? -5.229 -10.252 -0.097 1.00 86.62 109 ASP A N 1
ATOM 806 C CA . ASP A 1 109 ? -6.461 -10.873 -0.601 1.00 86.62 109 ASP A CA 1
ATOM 807 C C . ASP A 1 109 ? -7.107 -10.094 -1.754 1.00 86.62 109 ASP A C 1
ATOM 809 O O . ASP A 1 109 ? -7.777 -10.696 -2.594 1.00 86.62 109 ASP A O 1
ATOM 813 N N . ASP A 1 110 ? -6.953 -8.764 -1.791 1.00 84.69 110 ASP A N 1
ATOM 814 C CA . ASP A 1 110 ? -7.699 -7.914 -2.732 1.00 84.69 110 ASP A CA 1
ATOM 815 C C . 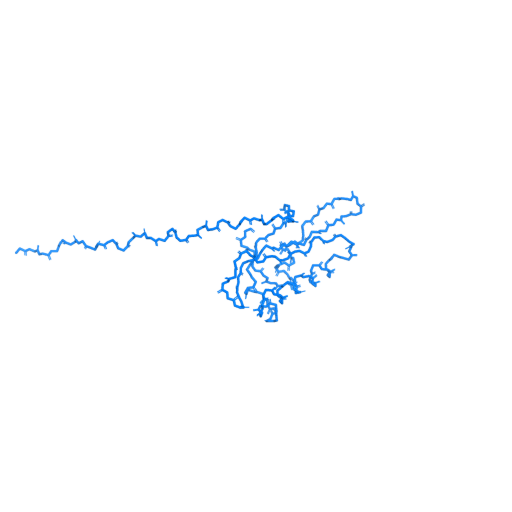ASP A 1 110 ? -6.828 -7.383 -3.881 1.00 84.69 110 ASP A C 1
ATOM 817 O O . ASP A 1 110 ? -7.294 -7.295 -5.018 1.00 84.69 110 ASP A O 1
ATOM 821 N N . VAL A 1 111 ? -5.565 -7.028 -3.609 1.00 83.00 111 VAL A N 1
ATOM 822 C CA . VAL A 1 111 ? -4.650 -6.456 -4.623 1.00 83.00 111 VAL A CA 1
ATOM 823 C C . VAL A 1 111 ? -3.459 -7.373 -4.939 1.00 83.00 111 VAL A C 1
ATOM 825 O O . VAL A 1 111 ? -2.805 -7.197 -5.969 1.00 83.00 111 VAL A O 1
ATOM 828 N N . TYR A 1 112 ? -3.205 -8.386 -4.104 1.00 83.88 112 TYR A N 1
ATOM 829 C CA . TYR A 1 112 ? -2.070 -9.322 -4.166 1.00 83.88 112 TYR A CA 1
ATOM 830 C C . TYR A 1 112 ? -0.689 -8.649 -4.171 1.00 83.88 112 TYR A C 1
ATOM 832 O O . TYR A 1 112 ? 0.264 -9.136 -4.776 1.00 83.88 112 TYR A O 1
ATOM 840 N N . MET A 1 113 ? -0.553 -7.514 -3.494 1.00 85.75 113 MET A N 1
ATOM 841 C CA . MET A 1 113 ? 0.764 -6.950 -3.226 1.00 85.75 113 MET A CA 1
ATOM 842 C C . MET A 1 113 ? 1.461 -7.758 -2.129 1.00 85.75 113 MET A C 1
ATOM 844 O O . MET A 1 113 ? 0.844 -8.197 -1.163 1.00 85.75 113 MET A O 1
ATOM 848 N N . THR A 1 114 ? 2.774 -7.932 -2.246 1.00 87.31 114 THR A N 1
ATOM 849 C CA . THR A 1 114 ? 3.547 -8.659 -1.230 1.00 87.31 114 THR A CA 1
ATOM 850 C C . THR A 1 114 ? 3.907 -7.717 -0.097 1.00 87.31 114 THR A C 1
ATOM 852 O O . THR A 1 114 ? 4.571 -6.710 -0.343 1.00 87.31 114 THR A O 1
ATOM 855 N N . VAL A 1 115 ? 3.518 -8.057 1.131 1.00 85.44 115 VAL A N 1
ATOM 856 C CA . VAL A 1 115 ? 3.962 -7.350 2.337 1.00 85.44 115 VAL A CA 1
ATOM 857 C C . VAL A 1 115 ? 5.424 -7.701 2.607 1.00 85.44 115 VAL A C 1
ATOM 859 O O . VAL A 1 115 ? 5.788 -8.874 2.662 1.00 85.44 115 VAL A O 1
ATOM 862 N N . ILE A 1 116 ? 6.276 -6.686 2.732 1.00 84.81 116 ILE A N 1
ATOM 863 C CA . ILE A 1 116 ? 7.732 -6.848 2.866 1.00 84.81 116 ILE A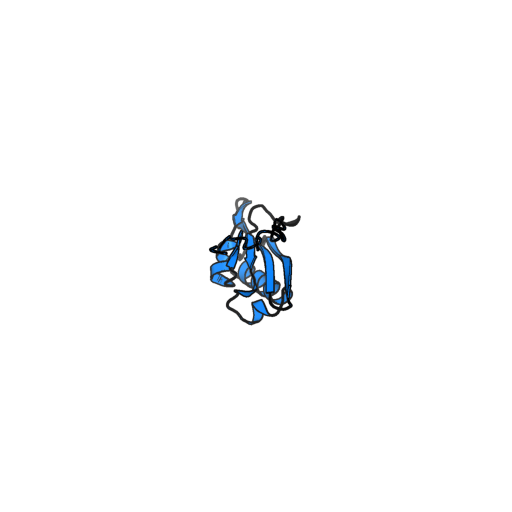 CA 1
ATOM 864 C C . ILE A 1 116 ? 8.312 -6.206 4.136 1.00 84.81 116 ILE A C 1
ATOM 866 O O . ILE A 1 116 ? 9.526 -6.270 4.334 1.00 84.81 116 ILE A O 1
ATOM 870 N N . GLY A 1 117 ? 7.485 -5.606 4.998 1.00 66.88 117 GLY A N 1
ATOM 871 C CA . GLY A 1 117 ? 7.929 -5.009 6.262 1.00 66.88 117 GLY A CA 1
ATOM 872 C C . GLY A 1 117 ? 6.845 -4.250 7.003 1.00 66.88 117 GLY A C 1
ATOM 873 O O . GLY A 1 117 ? 5.994 -3.632 6.325 1.00 66.88 117 GLY A O 1
#

pLDDT: mean 75.0, std 16.15, range [35.75, 90.19]

Organism: NCBI:txid401625

Sequence (117 aa):
MVSAFNLAFILCVVSVAQAATYKKPQGFTENAILVKWTTAQDTKCRISVAAADQCWLKACSDRTSQAFVVNLLVPTIEEGPNSGNAWAECTAKTSTGKTYSLSGTVAEDDVYMTVIG